Protein AF-R1DAI4-F1 (afdb_monomer_lite)

Sequence (116 aa):
MRAAPKRLAAFYSVLGVSFIALLLRTLLAQPLLPFRLDDAEWSSTWLLTTVADYYVSTLCLCGVIVATDGWRVGGLWAALCCVLGSAFACLWVVRRLLQRGTLRLAGSADGAFAYD

Secondary structure (DSSP, 8-state):
-PPP-HHHHHHHHHHHHHHHHHHHHHHHHS-SSS--TT-HHHHHH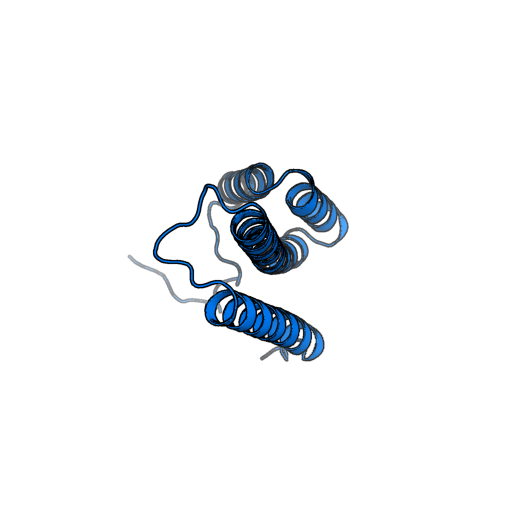HHHHHHHHHHHHHHHHHHHHHHHHHHHHHHHHHHHHHHHTHHHHHHHHHHHHHHHS----S--STT-----

pLDDT: mean 88.91, std 16.46, range [36.59, 98.56]

Foldseek 3Di:
DPPDPVVVVVVLVCLVVVLVVLVVVLCVVQNPPPPDPVDPVSVVSVVVSVVSVQVSVLVVLLVLLCLPVPPPRSVVLSVCCNPVHCVSVVVSVVVCCVVPVDPDSDDPPPDPDDDD

InterPro domains:
  IPR009943 Protein of unknown function DUF1475 [PF07343] (11-99)

Organism: Emiliania huxleyi (NCBI:txid2903)

Radius of gyration: 18.63 Å; chains: 1; bounding box: 50×34×50 Å

Structure (mmCIF, N/CA/C/O backbone):
data_AF-R1DAI4-F1
#
_entry.id   AF-R1DAI4-F1
#
loop_
_atom_site.group_PDB
_atom_site.id
_atom_site.type_symbol
_atom_site.label_atom_id
_atom_site.label_alt_id
_atom_site.label_comp_id
_atom_site.label_asym_id
_atom_site.label_entity_id
_atom_site.label_seq_id
_atom_site.pdbx_PDB_ins_code
_atom_site.Cartn_x
_atom_site.Cartn_y
_atom_site.Cartn_z
_atom_site.occupancy
_atom_site.B_iso_or_equiv
_atom_site.auth_seq_id
_atom_site.auth_comp_id
_atom_site.auth_asym_id
_atom_site.auth_atom_id
_atom_site.pdbx_PDB_model_num
ATOM 1 N N . MET A 1 1 ? -26.798 -12.033 6.926 1.00 40.81 1 MET A N 1
ATOM 2 C CA . MET A 1 1 ? -25.646 -11.742 6.039 1.00 40.81 1 MET A CA 1
ATOM 3 C C . MET A 1 1 ? -25.801 -10.341 5.459 1.00 40.81 1 MET A C 1
ATOM 5 O O . MET A 1 1 ? -26.674 -10.137 4.628 1.00 40.81 1 MET A O 1
ATOM 9 N N . ARG A 1 2 ? -25.021 -9.350 5.913 1.00 49.22 2 ARG A N 1
ATOM 10 C CA . ARG A 1 2 ? -24.959 -8.048 5.223 1.00 49.22 2 ARG A CA 1
ATOM 11 C C . ARG A 1 2 ? -24.216 -8.274 3.908 1.00 49.22 2 ARG A C 1
ATOM 13 O O . ARG A 1 2 ? -23.118 -8.821 3.936 1.00 49.22 2 ARG A O 1
ATOM 20 N N . ALA A 1 3 ? -24.828 -7.931 2.776 1.00 52.50 3 ALA A N 1
ATOM 21 C CA . ALA A 1 3 ? -24.183 -8.055 1.475 1.00 52.50 3 ALA A CA 1
ATOM 22 C C . ALA A 1 3 ? -22.837 -7.320 1.516 1.00 52.50 3 ALA A C 1
ATOM 24 O O . ALA A 1 3 ? -22.797 -6.132 1.844 1.00 52.50 3 ALA A O 1
ATOM 25 N N . ALA A 1 4 ? -21.742 -8.020 1.208 1.00 57.34 4 ALA A N 1
ATOM 26 C CA . ALA A 1 4 ? -20.469 -7.356 0.982 1.00 57.34 4 ALA A CA 1
ATOM 27 C C . ALA A 1 4 ? -20.698 -6.266 -0.082 1.00 57.34 4 ALA A C 1
ATOM 29 O O . ALA A 1 4 ? -21.364 -6.538 -1.091 1.00 57.34 4 ALA A O 1
ATOM 30 N N . PRO A 1 5 ? -20.222 -5.028 0.126 1.00 79.81 5 PRO A N 1
ATOM 31 C CA . PRO A 1 5 ? -20.415 -3.964 -0.845 1.00 79.81 5 PRO A CA 1
ATOM 32 C C . PRO A 1 5 ? -19.698 -4.365 -2.136 1.00 79.81 5 PRO A C 1
ATOM 34 O O . PRO A 1 5 ? -18.479 -4.256 -2.237 1.00 79.81 5 PRO A O 1
ATOM 37 N N . LYS A 1 6 ? -20.466 -4.842 -3.128 1.00 88.12 6 LYS A N 1
ATOM 38 C CA . LYS A 1 6 ? -19.974 -5.371 -4.416 1.00 88.12 6 LYS A CA 1
ATOM 39 C C . LYS A 1 6 ? -18.939 -4.449 -5.074 1.00 88.12 6 LYS A C 1
ATOM 41 O O . LYS A 1 6 ? -18.011 -4.918 -5.718 1.00 88.12 6 LYS A O 1
ATOM 46 N N . ARG A 1 7 ? -19.078 -3.137 -4.853 1.00 90.50 7 ARG A N 1
ATOM 47 C CA . ARG A 1 7 ? -18.158 -2.092 -5.322 1.00 90.50 7 ARG A CA 1
ATOM 48 C C . ARG A 1 7 ? -16.762 -2.176 -4.692 1.00 90.50 7 ARG A C 1
ATOM 50 O O . ARG A 1 7 ? -15.787 -2.050 -5.417 1.00 90.50 7 ARG A O 1
ATOM 57 N N . LEU A 1 8 ? -16.652 -2.404 -3.379 1.00 91.12 8 LEU A N 1
ATOM 58 C CA . LEU A 1 8 ? -15.346 -2.530 -2.714 1.00 91.12 8 LEU A CA 1
ATOM 59 C C . LEU A 1 8 ? -14.662 -3.841 -3.094 1.00 91.12 8 LEU A C 1
ATOM 61 O O . LEU A 1 8 ? -13.465 -3.843 -3.352 1.00 91.12 8 LEU A O 1
ATOM 65 N N . ALA A 1 9 ? -15.426 -4.935 -3.186 1.00 93.44 9 ALA A N 1
ATOM 66 C CA . ALA A 1 9 ? -14.896 -6.204 -3.677 1.00 93.44 9 ALA A CA 1
ATOM 67 C C . ALA A 1 9 ? -14.310 -6.035 -5.089 1.00 93.44 9 ALA A C 1
ATOM 69 O O . ALA A 1 9 ? -13.153 -6.370 -5.309 1.00 93.44 9 ALA A O 1
ATOM 70 N N . ALA A 1 10 ? -15.063 -5.414 -6.004 1.00 95.69 10 ALA A N 1
ATOM 71 C CA . ALA A 1 10 ? -14.580 -5.115 -7.349 1.00 95.69 10 ALA A CA 1
ATOM 72 C C . ALA A 1 10 ? -13.333 -4.214 -7.344 1.00 95.69 10 ALA A C 1
ATOM 74 O O . ALA A 1 10 ? -12.387 -4.501 -8.069 1.00 95.69 10 ALA A O 1
ATOM 75 N N . PHE A 1 11 ? -13.295 -3.167 -6.512 1.00 95.31 11 PHE A N 1
ATOM 76 C CA . PHE A 1 11 ? -12.129 -2.287 -6.383 1.00 95.31 11 PHE A CA 1
ATOM 77 C C . PHE A 1 11 ? -10.862 -3.060 -5.994 1.00 95.31 11 PHE A C 1
ATOM 79 O O . PHE A 1 11 ? -9.855 -2.965 -6.692 1.00 95.31 11 PHE A O 1
ATOM 86 N N . TYR A 1 12 ? -10.918 -3.868 -4.930 1.00 96.12 12 TYR A N 1
ATOM 87 C CA . TYR A 1 12 ? -9.760 -4.648 -4.486 1.00 96.12 12 TYR A CA 1
ATOM 88 C C . TYR A 1 12 ? -9.376 -5.746 -5.480 1.00 96.12 12 TYR A C 1
ATOM 90 O O . TYR A 1 12 ? -8.189 -5.999 -5.674 1.00 96.12 12 TYR A O 1
ATOM 98 N N . SER A 1 13 ? -10.351 -6.360 -6.158 1.00 97.12 13 SER A N 1
ATOM 99 C CA . SER 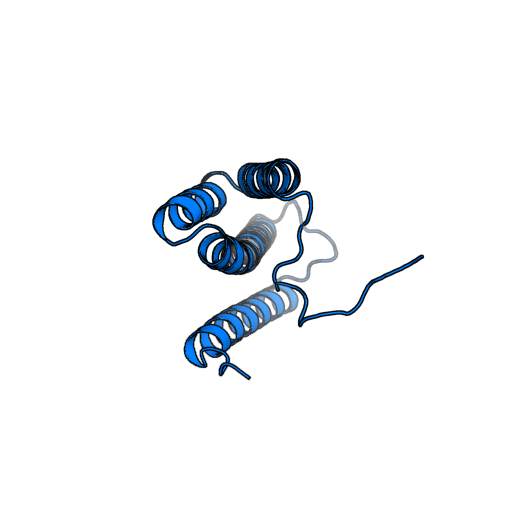A 1 13 ? -10.071 -7.309 -7.238 1.00 97.12 13 SER A CA 1
ATOM 100 C C . SER A 1 13 ? -9.334 -6.645 -8.398 1.00 97.12 13 SER A C 1
ATOM 102 O O . SER A 1 13 ? -8.328 -7.178 -8.856 1.00 97.12 13 SER A O 1
ATOM 104 N N . VAL A 1 14 ? -9.786 -5.473 -8.852 1.00 97.94 14 VAL A N 1
ATOM 105 C CA . VAL A 1 14 ? -9.116 -4.724 -9.925 1.00 97.94 14 VAL A CA 1
ATOM 106 C C . VAL A 1 14 ? -7.716 -4.300 -9.493 1.00 97.94 14 VAL A C 1
ATOM 108 O O . VAL A 1 14 ? -6.777 -4.465 -10.267 1.00 97.94 14 VAL A O 1
ATOM 111 N N . LEU A 1 15 ? -7.553 -3.812 -8.261 1.00 97.69 15 LEU A N 1
ATOM 112 C CA . LEU A 1 15 ? -6.254 -3.433 -7.706 1.00 97.69 15 LEU A CA 1
ATOM 113 C C . LEU A 1 15 ? -5.267 -4.615 -7.712 1.00 97.69 15 LEU A C 1
ATOM 115 O O . LEU A 1 15 ? -4.160 -4.488 -8.232 1.00 97.69 15 LEU A O 1
ATOM 119 N N . GLY A 1 16 ? -5.691 -5.778 -7.206 1.00 97.69 16 GLY A N 1
ATOM 120 C CA . GLY A 1 16 ? -4.870 -6.989 -7.165 1.00 97.69 16 GLY A CA 1
ATOM 121 C C . GLY A 1 16 ? -4.527 -7.528 -8.555 1.00 97.69 16 GLY A C 1
ATOM 122 O O . GLY A 1 16 ? -3.364 -7.803 -8.833 1.00 97.69 16 GLY A O 1
ATOM 123 N N . VAL A 1 17 ? -5.508 -7.621 -9.460 1.00 98.44 17 VAL A N 1
ATOM 124 C CA . VAL A 1 17 ? -5.275 -8.075 -10.845 1.00 98.44 17 VAL A CA 1
ATOM 125 C C . VAL A 1 17 ? -4.323 -7.133 -11.583 1.00 98.44 17 VAL A C 1
ATOM 127 O O . VAL A 1 17 ? -3.433 -7.596 -12.293 1.00 98.44 17 VAL A O 1
ATOM 130 N N . SER A 1 18 ? -4.464 -5.820 -11.382 1.00 98.12 18 SER A N 1
ATOM 131 C CA . SER A 1 18 ? -3.585 -4.819 -11.996 1.00 98.12 18 SER A CA 1
ATOM 132 C C . SER A 1 18 ? -2.142 -4.973 -11.518 1.00 98.12 18 SER A C 1
ATOM 134 O O . SER A 1 18 ? -1.216 -4.926 -12.327 1.00 98.12 18 SER A O 1
ATOM 136 N N . PHE A 1 19 ? -1.941 -5.209 -10.219 1.00 98.44 19 PHE A N 1
ATOM 137 C CA . PHE A 1 19 ? -0.609 -5.440 -9.671 1.00 98.44 19 PHE A CA 1
ATOM 138 C C . PHE A 1 19 ? -0.003 -6.772 -10.129 1.00 98.44 19 PHE A C 1
ATOM 140 O O . PHE A 1 19 ? 1.165 -6.807 -10.498 1.00 98.44 19 PHE A O 1
ATOM 147 N N . ILE A 1 20 ? -0.793 -7.849 -10.198 1.00 98.56 20 ILE A N 1
ATOM 148 C CA . ILE A 1 20 ? -0.336 -9.135 -10.749 1.00 98.56 20 ILE A CA 1
ATOM 149 C C . ILE A 1 20 ? 0.124 -8.960 -12.199 1.00 98.56 20 ILE A C 1
ATOM 151 O O . ILE A 1 20 ? 1.192 -9.445 -12.566 1.00 98.56 20 ILE A O 1
ATOM 155 N N . ALA A 1 21 ? -0.643 -8.239 -13.020 1.00 98.44 21 ALA A N 1
ATOM 156 C CA . ALA A 1 21 ? -0.261 -7.955 -14.399 1.00 98.44 21 ALA A CA 1
ATOM 157 C C . ALA A 1 21 ? 1.048 -7.148 -14.481 1.00 98.44 21 ALA A C 1
ATOM 159 O O . ALA A 1 21 ? 1.913 -7.472 -15.295 1.00 98.44 21 ALA A O 1
ATOM 160 N N . LEU A 1 22 ? 1.220 -6.136 -13.618 1.00 98.25 22 LEU A N 1
ATOM 161 C CA . LEU A 1 22 ? 2.466 -5.373 -13.510 1.00 98.25 22 LEU A CA 1
ATOM 162 C C . LEU A 1 22 ? 3.645 -6.274 -13.121 1.00 98.25 22 LEU A C 1
ATOM 164 O O . LEU A 1 22 ? 4.668 -6.256 -13.797 1.00 98.25 22 LEU A O 1
ATOM 168 N N . LEU A 1 23 ? 3.490 -7.089 -12.077 1.00 98.25 23 LEU A N 1
ATOM 169 C CA . LEU A 1 23 ? 4.533 -7.983 -11.582 1.00 98.25 23 LEU A CA 1
ATOM 170 C C . LEU A 1 23 ? 4.945 -9.013 -12.640 1.00 98.25 23 LEU A C 1
ATOM 172 O O . LEU A 1 23 ? 6.136 -9.214 -12.866 1.00 98.25 23 LEU A O 1
ATOM 176 N N . LEU A 1 24 ? 3.978 -9.632 -13.325 1.00 98.31 24 LEU A N 1
ATOM 177 C CA . LEU A 1 24 ? 4.251 -10.567 -14.417 1.00 98.31 24 LEU A CA 1
ATOM 178 C C . LEU A 1 24 ? 4.988 -9.880 -15.567 1.00 98.31 24 LEU A C 1
ATOM 180 O O . LEU A 1 24 ? 5.961 -10.426 -16.079 1.00 98.31 24 LEU A O 1
ATOM 184 N N . ARG A 1 25 ? 4.575 -8.664 -15.947 1.00 97.88 25 ARG A N 1
ATOM 185 C CA . ARG A 1 25 ? 5.281 -7.878 -16.964 1.00 97.88 25 ARG A CA 1
ATOM 186 C C . ARG A 1 25 ? 6.726 -7.601 -16.547 1.00 97.88 25 ARG A C 1
ATOM 188 O O . ARG A 1 25 ? 7.621 -7.789 -17.367 1.00 97.88 25 ARG A O 1
ATOM 195 N N . THR A 1 26 ? 6.953 -7.183 -15.303 1.00 97.75 26 THR A N 1
ATOM 196 C CA . THR A 1 26 ? 8.298 -6.929 -14.772 1.00 97.75 26 THR A CA 1
ATOM 197 C C . THR A 1 26 ? 9.144 -8.199 -14.786 1.00 97.75 26 THR A C 1
ATOM 199 O O . THR A 1 26 ? 10.255 -8.171 -15.299 1.00 97.75 26 THR A O 1
ATOM 202 N N . LEU A 1 27 ? 8.610 -9.330 -14.319 1.00 97.62 27 LEU A N 1
ATOM 203 C CA . LEU A 1 27 ? 9.320 -10.613 -14.299 1.00 97.62 27 LEU A CA 1
ATOM 204 C C . LEU A 1 27 ? 9.702 -11.112 -15.698 1.00 97.62 27 LEU A C 1
ATOM 206 O O . LEU A 1 27 ? 10.804 -11.623 -15.878 1.00 97.62 27 LEU A O 1
ATOM 210 N N . LEU A 1 28 ? 8.799 -10.976 -16.675 1.00 97.19 28 LEU A N 1
ATOM 211 C CA . LEU A 1 28 ? 9.030 -11.428 -18.050 1.00 97.19 28 LEU A CA 1
ATOM 212 C C . LEU A 1 28 ? 10.011 -10.525 -18.806 1.00 97.19 28 LEU A C 1
ATOM 214 O O . LEU A 1 28 ? 10.810 -11.025 -19.592 1.00 97.19 28 LEU A O 1
ATOM 218 N N . ALA A 1 29 ? 9.948 -9.208 -18.591 1.00 95.88 29 ALA A N 1
ATOM 219 C CA . ALA A 1 29 ? 10.809 -8.248 -19.282 1.00 95.88 29 ALA A CA 1
ATOM 220 C C . ALA A 1 29 ? 12.185 -8.092 -18.615 1.00 95.88 29 ALA A C 1
ATOM 222 O O . ALA A 1 29 ? 13.195 -7.928 -19.292 1.00 95.88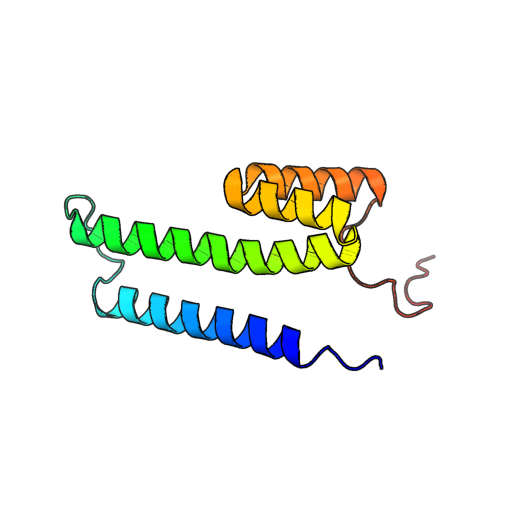 29 ALA A O 1
ATOM 223 N N . GLN A 1 30 ? 12.223 -8.117 -17.284 1.00 95.06 30 GLN A N 1
ATOM 224 C CA . GLN A 1 30 ? 13.400 -7.835 -16.469 1.00 95.06 30 GLN A CA 1
ATOM 225 C C . GLN A 1 30 ? 13.493 -8.881 -15.347 1.00 95.06 30 GLN A C 1
ATOM 227 O O . GLN A 1 30 ? 13.160 -8.575 -14.200 1.00 95.06 30 GLN A O 1
ATOM 232 N N . PRO A 1 31 ? 13.939 -10.121 -15.642 1.00 93.81 31 PRO A N 1
ATOM 233 C CA . PRO A 1 31 ? 13.990 -11.191 -14.651 1.00 93.81 31 PRO A CA 1
ATOM 234 C C . PRO A 1 31 ? 14.758 -10.754 -13.402 1.00 93.81 31 PRO A C 1
ATOM 236 O O . PRO A 1 31 ? 15.756 -10.030 -13.487 1.00 93.81 31 PRO A O 1
ATOM 239 N N . LEU A 1 32 ? 14.266 -11.184 -12.237 1.00 93.50 32 LEU A N 1
ATOM 240 C CA . LEU A 1 32 ? 14.825 -10.794 -10.941 1.00 93.50 32 LEU A CA 1
ATOM 241 C C . LEU A 1 32 ? 16.245 -11.341 -10.751 1.00 93.50 32 LEU A C 1
ATOM 243 O O . LEU A 1 32 ? 17.076 -10.690 -10.126 1.00 93.50 32 LEU A O 1
ATOM 247 N N . LEU A 1 33 ? 16.513 -12.540 -11.280 1.00 94.06 33 LEU A N 1
ATOM 248 C CA . LEU A 1 33 ? 17.790 -13.228 -11.134 1.00 94.06 33 LEU A CA 1
ATOM 249 C C . LEU A 1 33 ? 18.439 -13.525 -12.496 1.00 94.06 33 LEU A C 1
ATOM 251 O O . LEU A 1 33 ? 17.723 -13.900 -13.430 1.00 94.06 33 LEU A O 1
ATOM 255 N N . PRO A 1 34 ? 19.781 -13.431 -12.591 1.00 93.44 34 PRO A N 1
ATOM 256 C CA . PRO A 1 34 ? 20.694 -12.895 -11.570 1.00 93.44 34 PRO A CA 1
ATOM 257 C C . PRO A 1 34 ? 20.500 -11.380 -11.366 1.00 93.44 34 PRO A C 1
ATOM 259 O O . PRO A 1 34 ? 20.074 -10.681 -12.284 1.00 93.44 34 PRO A O 1
ATOM 262 N N . PHE A 1 35 ? 20.794 -10.876 -10.162 1.00 92.19 35 PHE A N 1
ATOM 263 C CA . PHE A 1 35 ? 20.661 -9.447 -9.867 1.00 92.19 35 PHE A CA 1
ATOM 264 C C . PHE A 1 35 ? 21.594 -8.614 -10.752 1.00 92.19 35 PHE A C 1
ATOM 266 O O . PHE A 1 35 ? 22.779 -8.921 -10.872 1.00 92.19 35 PHE A O 1
ATOM 273 N N . ARG A 1 36 ? 21.058 -7.536 -11.334 1.00 94.12 36 ARG A N 1
ATOM 274 C CA . ARG A 1 36 ? 21.788 -6.594 -12.193 1.00 94.12 36 ARG A CA 1
ATOM 275 C C . ARG A 1 36 ? 21.829 -5.212 -11.541 1.00 94.12 36 ARG A C 1
ATOM 277 O O . ARG A 1 36 ? 21.197 -4.276 -12.009 1.00 94.12 36 ARG A O 1
ATOM 284 N N . LEU A 1 37 ? 22.546 -5.102 -10.423 1.00 91.25 37 LEU A N 1
ATOM 285 C CA . LEU A 1 37 ? 22.602 -3.866 -9.625 1.00 91.25 37 LEU A CA 1
ATOM 286 C C . LEU A 1 37 ? 23.280 -2.700 -10.365 1.00 91.25 37 LEU A C 1
ATOM 288 O O . LEU A 1 37 ? 22.965 -1.546 -10.094 1.00 91.25 37 LEU A O 1
ATOM 292 N N . ASP A 1 38 ? 24.158 -3.004 -11.323 1.00 94.81 38 ASP A N 1
ATOM 293 C CA . ASP A 1 38 ? 24.823 -2.003 -12.168 1.00 94.81 38 ASP A CA 1
ATOM 294 C C . ASP A 1 38 ? 23.943 -1.531 -13.345 1.00 94.81 38 ASP A C 1
ATOM 296 O O . ASP A 1 38 ? 24.284 -0.583 -14.051 1.00 94.81 38 ASP A O 1
ATOM 300 N N . ASP A 1 39 ? 22.797 -2.182 -13.565 1.00 95.88 39 ASP A N 1
ATOM 301 C CA . ASP A 1 39 ? 21.834 -1.845 -14.610 1.00 95.88 39 ASP A CA 1
ATOM 302 C C . ASP A 1 39 ? 20.764 -0.903 -14.031 1.00 95.88 39 ASP A C 1
ATOM 304 O O . ASP A 1 39 ? 19.905 -1.287 -13.225 1.00 95.88 39 ASP A O 1
ATOM 308 N N . ALA A 1 40 ? 20.837 0.368 -14.432 1.00 95.38 40 ALA A N 1
ATOM 309 C CA . ALA A 1 40 ? 19.933 1.412 -13.958 1.00 95.38 40 ALA A CA 1
ATOM 310 C C . ALA A 1 40 ? 18.479 1.187 -14.407 1.00 95.38 40 ALA A C 1
ATOM 312 O O . ALA A 1 40 ? 17.552 1.524 -13.667 1.00 95.38 40 ALA A O 1
ATOM 313 N N . GLU A 1 41 ? 18.258 0.607 -15.591 1.00 95.81 41 GLU A N 1
ATOM 314 C CA . GLU A 1 41 ? 16.912 0.328 -16.101 1.00 95.81 41 GLU A CA 1
ATOM 315 C C . GLU A 1 41 ? 16.272 -0.818 -15.318 1.00 95.81 41 GLU A C 1
ATOM 317 O O . GLU A 1 41 ? 15.127 -0.707 -14.864 1.00 95.81 41 GLU A O 1
ATOM 322 N N . TRP A 1 42 ? 17.034 -1.892 -15.098 1.00 96.81 42 TRP A N 1
ATOM 323 C CA . TRP A 1 42 ? 16.612 -3.008 -14.257 1.00 96.81 42 TRP A CA 1
ATOM 324 C C . TRP A 1 42 ? 16.274 -2.523 -12.842 1.00 96.81 42 TRP A C 1
ATOM 326 O O . TRP A 1 42 ? 15.174 -2.776 -12.344 1.00 96.81 42 TRP A O 1
ATOM 336 N N . SER A 1 43 ? 17.172 -1.745 -12.232 1.00 96.25 43 SER A N 1
ATOM 337 C CA . SER A 1 43 ? 17.000 -1.220 -10.874 1.00 96.25 43 SER A CA 1
ATOM 338 C C . SER A 1 43 ? 15.781 -0.303 -10.760 1.00 96.25 43 SER A C 1
ATOM 340 O O . SER A 1 43 ? 14.987 -0.443 -9.832 1.00 96.25 43 SER A O 1
ATOM 342 N N . SER A 1 44 ? 15.582 0.599 -11.727 1.00 96.31 44 SER A N 1
ATOM 343 C CA . SER A 1 44 ? 14.417 1.492 -11.771 1.00 96.31 44 SER A CA 1
ATOM 344 C C . SER A 1 44 ? 13.105 0.715 -11.935 1.00 96.31 44 SER A C 1
ATOM 346 O O . SER A 1 44 ? 12.134 0.970 -11.221 1.00 96.31 44 SER A O 1
ATOM 348 N N . THR A 1 45 ? 13.081 -0.295 -12.809 1.00 97.19 45 THR A N 1
ATOM 349 C CA . THR A 1 45 ? 11.896 -1.138 -13.036 1.00 97.19 45 THR A CA 1
ATOM 350 C C . THR A 1 45 ? 11.490 -1.888 -11.767 1.00 97.19 45 THR A C 1
ATOM 352 O O . THR A 1 45 ? 10.312 -1.898 -11.390 1.00 97.19 45 THR A O 1
ATOM 355 N N . TRP A 1 46 ? 12.456 -2.488 -11.069 1.00 97.62 46 TRP A N 1
ATOM 356 C CA . TRP A 1 46 ? 12.204 -3.203 -9.819 1.00 97.62 46 TRP A CA 1
ATOM 357 C C . TRP A 1 46 ? 11.843 -2.268 -8.665 1.00 97.62 46 TRP A C 1
ATOM 359 O O . TRP A 1 46 ? 10.936 -2.586 -7.892 1.00 97.62 46 TRP A O 1
ATOM 369 N N . LEU A 1 47 ? 12.464 -1.087 -8.588 1.00 97.19 47 LEU A N 1
ATOM 370 C CA . LEU A 1 47 ? 12.102 -0.055 -7.618 1.00 97.19 47 LEU A CA 1
ATOM 371 C C . LEU A 1 47 ? 10.643 0.376 -7.797 1.00 97.19 47 LEU A C 1
ATOM 373 O O . LEU A 1 47 ? 9.872 0.336 -6.842 1.00 97.19 47 LEU A O 1
ATOM 377 N N . LEU A 1 48 ? 10.236 0.726 -9.020 1.00 97.88 48 LEU A N 1
ATOM 378 C CA . LEU A 1 48 ? 8.859 1.127 -9.319 1.00 97.88 48 LEU A CA 1
ATOM 379 C C . LEU A 1 48 ? 7.857 0.002 -9.040 1.00 97.88 48 LEU A C 1
ATOM 381 O O . LEU A 1 48 ? 6.791 0.256 -8.480 1.00 97.88 48 LEU A O 1
ATOM 385 N N . THR A 1 49 ? 8.206 -1.242 -9.377 1.00 98.12 49 THR A N 1
ATOM 386 C CA . THR A 1 49 ? 7.359 -2.413 -9.097 1.00 98.12 49 THR A CA 1
ATOM 387 C C . THR A 1 49 ? 7.176 -2.612 -7.590 1.00 98.12 49 THR A C 1
ATOM 389 O O . THR A 1 49 ? 6.061 -2.847 -7.132 1.00 98.12 49 THR A O 1
ATOM 392 N N . THR A 1 50 ? 8.238 -2.436 -6.803 1.00 97.31 50 THR A N 1
ATOM 393 C CA . THR A 1 50 ? 8.194 -2.542 -5.334 1.00 97.31 50 THR A CA 1
ATOM 394 C C . THR A 1 50 ? 7.410 -1.389 -4.703 1.00 97.31 50 THR A C 1
ATOM 396 O O . THR A 1 50 ? 6.639 -1.591 -3.768 1.00 97.31 50 THR A O 1
ATOM 399 N N . VAL A 1 51 ? 7.542 -0.171 -5.235 1.00 97.75 51 VAL A N 1
ATOM 400 C CA . VAL A 1 51 ? 6.731 0.979 -4.809 1.00 97.75 51 VAL A CA 1
ATOM 401 C C . VAL A 1 51 ? 5.248 0.726 -5.092 1.00 97.75 51 VAL A C 1
ATOM 403 O O . VAL A 1 51 ? 4.404 0.999 -4.238 1.00 97.75 51 VAL A O 1
ATOM 406 N N . ALA A 1 52 ? 4.913 0.164 -6.256 1.00 98.00 52 ALA A N 1
ATOM 407 C CA . ALA A 1 52 ? 3.540 -0.215 -6.576 1.00 98.00 52 ALA A CA 1
ATOM 408 C C . ALA A 1 52 ? 2.998 -1.280 -5.605 1.00 98.00 52 ALA A C 1
ATOM 410 O O . ALA A 1 52 ? 1.878 -1.126 -5.118 1.00 98.00 52 ALA A O 1
ATOM 411 N N . ASP A 1 53 ? 3.797 -2.299 -5.269 1.00 98.00 53 ASP A N 1
ATOM 412 C CA . ASP A 1 53 ? 3.441 -3.334 -4.284 1.00 98.00 53 ASP A CA 1
ATOM 413 C C . ASP A 1 53 ? 3.111 -2.728 -2.915 1.00 98.00 53 ASP A C 1
ATOM 415 O O . ASP A 1 53 ? 2.066 -3.003 -2.312 1.00 98.00 53 ASP A O 1
ATOM 419 N N . TYR A 1 54 ? 3.973 -1.812 -2.463 1.00 97.25 54 TYR A N 1
ATOM 420 C CA . TYR A 1 54 ? 3.776 -1.074 -1.225 1.00 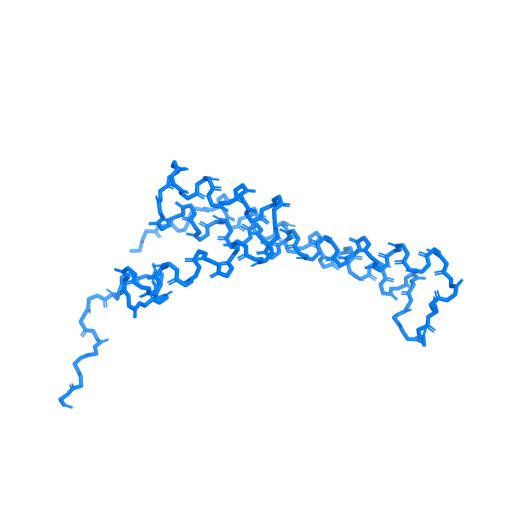97.25 54 TYR A CA 1
ATOM 421 C C . TYR A 1 54 ? 2.438 -0.324 -1.223 1.00 97.25 54 TYR A C 1
ATOM 423 O O . TYR A 1 54 ? 1.672 -0.438 -0.263 1.00 97.25 54 TYR A O 1
ATOM 431 N N . TYR A 1 55 ? 2.111 0.419 -2.286 1.00 97.75 55 TYR A N 1
ATOM 432 C CA . TYR A 1 55 ? 0.856 1.173 -2.348 1.00 97.75 55 TYR A CA 1
ATOM 433 C C . TYR A 1 55 ? -0.375 0.274 -2.446 1.00 97.75 55 TYR A C 1
ATOM 435 O O . TYR A 1 55 ? -1.388 0.575 -1.817 1.00 97.75 55 TYR A O 1
ATOM 443 N N . VAL A 1 56 ? -0.304 -0.842 -3.172 1.00 98.19 56 VAL A N 1
ATOM 444 C CA . VAL A 1 56 ? -1.400 -1.819 -3.252 1.00 98.19 56 VAL A CA 1
ATOM 445 C C . VAL A 1 56 ? -1.702 -2.388 -1.865 1.00 98.19 56 VAL A C 1
ATOM 447 O O . VAL A 1 56 ? -2.846 -2.334 -1.407 1.00 98.19 56 VAL A O 1
ATOM 450 N N . SER A 1 57 ? -0.668 -2.836 -1.154 1.00 97.75 57 SER A N 1
ATOM 451 C CA . SER A 1 57 ? -0.780 -3.326 0.224 1.00 97.75 57 SER A CA 1
ATOM 452 C C . SER A 1 57 ? -1.271 -2.239 1.188 1.00 97.75 57 SER A C 1
ATOM 454 O O . SER A 1 57 ? -2.137 -2.483 2.032 1.00 97.75 57 SER A O 1
ATOM 456 N N . THR A 1 58 ? -0.784 -1.008 1.026 1.00 97.88 58 THR A N 1
ATOM 457 C CA . THR A 1 58 ? -1.196 0.145 1.837 1.00 97.88 58 THR A CA 1
ATOM 458 C C . THR A 1 58 ? -2.665 0.492 1.619 1.00 97.88 58 THR A C 1
ATOM 460 O O . THR A 1 58 ? -3.376 0.727 2.588 1.00 97.88 58 THR A O 1
ATOM 463 N N . LEU A 1 59 ? -3.175 0.458 0.385 1.00 97.50 59 LEU A N 1
ATOM 464 C CA . LEU A 1 59 ? -4.591 0.711 0.088 1.00 97.50 59 LEU A CA 1
ATOM 465 C C . LEU A 1 59 ? -5.517 -0.351 0.701 1.00 97.50 59 LEU A C 1
ATOM 467 O O . LEU A 1 59 ? -6.615 -0.021 1.165 1.00 97.50 59 LEU A O 1
ATOM 471 N N . CYS A 1 60 ? -5.074 -1.610 0.754 1.00 97.00 60 CYS A N 1
ATOM 472 C CA . CYS A 1 60 ? -5.764 -2.664 1.499 1.00 97.00 60 CYS A CA 1
ATOM 473 C C . CYS A 1 60 ? -5.848 -2.316 2.992 1.00 97.00 60 CYS A C 1
ATOM 475 O O . CYS A 1 60 ? -6.939 -2.339 3.567 1.00 97.00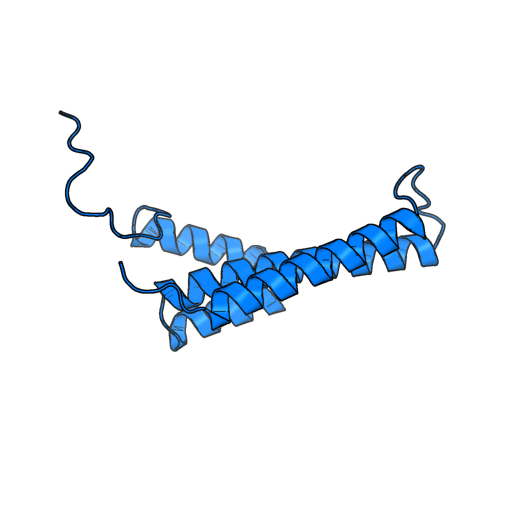 60 CYS A O 1
ATOM 477 N N . LEU A 1 61 ? -4.730 -1.912 3.605 1.00 96.25 61 LEU A N 1
ATOM 478 C CA . LEU A 1 61 ? -4.700 -1.498 5.008 1.00 96.25 61 LEU A CA 1
ATOM 479 C C . LEU A 1 61 ? -5.553 -0.243 5.264 1.00 96.25 61 LEU A C 1
ATOM 481 O O . LEU A 1 61 ? -6.323 -0.217 6.220 1.00 96.25 61 LEU A O 1
ATOM 485 N N . CYS A 1 62 ? -5.490 0.768 4.399 1.00 96.50 62 CYS A N 1
ATOM 486 C CA . CYS A 1 62 ? -6.297 1.986 4.496 1.00 96.50 62 CYS A CA 1
ATOM 487 C C . CYS A 1 62 ? -7.799 1.678 4.538 1.00 96.50 62 CYS A C 1
ATOM 489 O O . CYS A 1 62 ? -8.530 2.301 5.306 1.00 96.50 62 CYS A O 1
ATOM 491 N N . GLY A 1 63 ? -8.260 0.687 3.768 1.00 94.69 63 GLY A N 1
ATOM 492 C CA . GLY A 1 63 ? -9.645 0.219 3.833 1.00 94.69 63 GLY A CA 1
ATOM 493 C C . GLY A 1 63 ? -10.037 -0.283 5.218 1.00 94.69 63 GLY A C 1
ATOM 494 O O . GLY A 1 63 ? -11.099 0.072 5.729 1.00 94.69 63 GLY A O 1
ATOM 495 N N . VAL A 1 64 ? -9.154 -1.060 5.847 1.00 95.00 64 VAL A N 1
ATOM 496 C CA . VAL A 1 64 ? -9.341 -1.556 7.216 1.00 95.00 64 VAL A CA 1
ATOM 497 C C . VAL A 1 64 ? -9.360 -0.397 8.211 1.00 95.00 64 VAL A C 1
ATOM 499 O O . VAL A 1 64 ? -10.295 -0.293 9.000 1.00 95.00 64 VAL A O 1
ATOM 502 N N . ILE A 1 65 ? -8.379 0.503 8.132 1.00 95.25 65 ILE A N 1
ATOM 503 C CA . ILE A 1 65 ? -8.249 1.673 9.010 1.00 95.25 65 ILE A CA 1
ATOM 504 C C . ILE A 1 65 ? -9.514 2.543 8.959 1.00 95.25 65 ILE A C 1
ATOM 506 O O . ILE A 1 65 ? -10.082 2.892 9.994 1.00 95.25 65 ILE A O 1
ATOM 510 N N . VAL A 1 66 ? -9.986 2.880 7.756 1.00 94.25 66 VAL A N 1
ATOM 511 C CA . VAL A 1 66 ? -11.183 3.712 7.562 1.00 94.25 66 VAL A CA 1
ATOM 512 C C . VAL A 1 66 ? -12.442 2.999 8.056 1.00 94.25 66 VAL A C 1
ATOM 514 O O . VAL A 1 66 ? -13.305 3.636 8.664 1.00 94.25 66 VAL A O 1
ATOM 517 N N . ALA A 1 67 ? -12.546 1.686 7.838 1.00 91.12 67 ALA A N 1
ATOM 518 C CA . ALA A 1 67 ? -13.681 0.900 8.305 1.00 91.12 67 ALA A CA 1
ATOM 519 C C . ALA A 1 67 ? -13.743 0.799 9.838 1.00 91.12 67 ALA A C 1
ATOM 521 O O . ALA A 1 67 ? -14.840 0.762 10.393 1.00 91.12 67 ALA A O 1
ATOM 522 N N . THR A 1 68 ? -12.599 0.762 10.530 1.00 90.75 68 THR A N 1
ATOM 523 C CA . THR A 1 68 ? -12.570 0.596 11.990 1.00 90.75 68 THR A CA 1
ATOM 524 C C . THR A 1 68 ? -12.570 1.900 12.775 1.00 90.75 68 THR A C 1
ATOM 526 O O . THR A 1 68 ? -13.162 1.949 13.852 1.00 90.75 68 THR A O 1
ATOM 529 N N . ASP A 1 69 ? -11.909 2.942 12.270 1.00 89.44 69 ASP A N 1
ATOM 530 C CA . ASP A 1 69 ? -11.700 4.202 12.999 1.00 89.44 69 ASP A CA 1
ATOM 531 C C . ASP A 1 69 ? -12.637 5.320 12.501 1.00 89.44 69 ASP A C 1
ATOM 533 O O . ASP A 1 69 ? -12.623 6.441 13.015 1.00 89.44 69 ASP A O 1
ATOM 537 N N . GLY A 1 70 ? -13.471 5.012 11.503 1.00 89.38 70 GLY A N 1
ATOM 538 C CA . GLY A 1 70 ? -14.377 5.948 10.849 1.00 89.38 70 GLY A CA 1
ATOM 539 C C . GLY A 1 70 ? -13.666 6.880 9.865 1.00 89.38 70 GLY A C 1
ATOM 540 O O . GLY A 1 70 ? -12.443 6.999 9.838 1.00 89.38 70 GLY A O 1
ATOM 541 N N . TRP A 1 71 ? -14.451 7.592 9.052 1.00 88.06 71 TRP A N 1
ATOM 542 C CA . TRP A 1 71 ? -13.930 8.382 7.928 1.00 88.06 71 TRP A CA 1
ATOM 543 C C . TRP A 1 71 ? -12.915 9.463 8.330 1.00 88.06 71 TRP A C 1
ATOM 545 O O . TRP A 1 71 ? -11.905 9.633 7.657 1.00 88.06 71 TRP A O 1
ATOM 555 N N . ARG A 1 72 ? -13.148 10.187 9.435 1.00 93.81 72 ARG A N 1
ATOM 556 C CA . ARG A 1 72 ? -12.291 11.322 9.833 1.00 93.81 72 ARG A CA 1
ATOM 557 C C . ARG A 1 72 ? -10.942 10.861 10.385 1.00 93.81 72 ARG A C 1
ATOM 559 O O . ARG A 1 72 ? -9.901 11.237 9.860 1.00 93.81 72 ARG A O 1
ATOM 566 N N . VAL A 1 73 ? -10.966 10.051 11.445 1.00 93.94 73 VAL A N 1
ATOM 567 C CA . VAL A 1 73 ? -9.742 9.578 12.112 1.00 93.94 73 VAL A CA 1
ATOM 568 C C . VAL A 1 73 ? -9.035 8.551 11.237 1.00 93.94 73 VAL A C 1
ATOM 570 O O . VAL A 1 73 ? -7.832 8.662 11.022 1.00 93.94 73 VAL A O 1
ATOM 573 N N . GLY A 1 74 ? -9.778 7.595 10.679 1.00 94.62 74 GLY A N 1
ATOM 574 C CA . GLY A 1 74 ? -9.219 6.598 9.777 1.00 94.62 74 GLY A CA 1
ATOM 575 C C . GLY A 1 74 ? -8.685 7.205 8.478 1.00 94.62 74 GLY A C 1
ATOM 576 O O . GLY A 1 74 ? -7.622 6.803 8.019 1.00 94.62 74 GLY A O 1
ATOM 577 N N . GLY A 1 75 ? -9.347 8.227 7.926 1.00 95.69 75 GLY A N 1
ATOM 578 C CA . GLY A 1 75 ? -8.857 8.949 6.747 1.00 95.69 75 GLY A CA 1
ATOM 579 C C . GLY A 1 75 ? -7.518 9.650 6.989 1.00 95.69 75 GLY A C 1
ATOM 580 O O . GLY A 1 75 ? -6.635 9.588 6.136 1.00 95.69 75 GLY A O 1
ATOM 581 N N . LEU A 1 76 ? -7.322 10.247 8.171 1.00 97.38 76 LEU A N 1
ATOM 582 C CA . LEU A 1 76 ? -6.035 10.836 8.551 1.00 97.38 76 LEU A CA 1
ATOM 583 C C . LEU A 1 76 ? -4.934 9.770 8.651 1.00 97.38 76 LEU A C 1
ATOM 585 O O . LEU A 1 76 ? -3.852 9.959 8.105 1.00 97.38 76 LEU A O 1
ATOM 589 N N . TRP A 1 77 ? -5.207 8.634 9.298 1.00 97.56 77 TRP A N 1
ATOM 590 C CA . TRP A 1 77 ? -4.240 7.533 9.381 1.00 97.56 77 TRP A CA 1
ATOM 591 C C . TRP A 1 77 ? -3.911 6.931 8.019 1.00 97.56 77 TRP A C 1
ATOM 593 O O . TRP A 1 77 ? -2.744 6.663 7.746 1.00 97.56 77 TRP A O 1
ATOM 603 N N . ALA A 1 78 ? -4.907 6.774 7.149 1.00 97.31 78 ALA A N 1
ATOM 604 C CA . ALA A 1 78 ? -4.704 6.332 5.777 1.00 97.31 78 ALA A CA 1
ATOM 605 C C . ALA A 1 78 ? -3.784 7.296 5.009 1.00 97.31 78 ALA A C 1
ATOM 607 O O . ALA A 1 78 ? -2.824 6.857 4.380 1.00 97.31 78 ALA A O 1
ATOM 608 N N . ALA A 1 79 ? -4.012 8.610 5.122 1.00 97.38 79 ALA A N 1
ATOM 609 C CA . ALA A 1 79 ? -3.147 9.618 4.509 1.00 97.38 79 ALA A CA 1
ATOM 610 C C . ALA A 1 79 ? -1.709 9.550 5.050 1.00 97.38 79 ALA A C 1
ATOM 612 O O . ALA A 1 79 ? -0.757 9.581 4.272 1.00 97.38 79 ALA A O 1
ATOM 613 N N . LEU A 1 80 ? -1.543 9.385 6.366 1.00 97.25 80 LEU A N 1
ATOM 614 C CA . LEU A 1 80 ? -0.229 9.212 6.987 1.00 97.25 80 LEU A CA 1
ATOM 615 C C . LEU A 1 80 ? 0.480 7.944 6.490 1.00 97.25 80 LEU A C 1
ATOM 617 O O . LEU A 1 80 ? 1.672 8.004 6.213 1.00 97.25 80 LEU A O 1
ATOM 621 N N . CYS A 1 81 ? -0.226 6.824 6.307 1.00 97.19 81 CYS A N 1
ATOM 622 C CA . CYS A 1 81 ? 0.361 5.60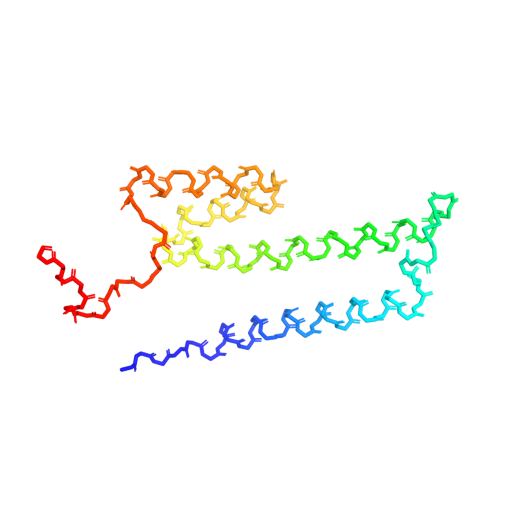4 5.738 1.00 97.19 81 CYS A CA 1
ATOM 623 C C . CYS A 1 81 ? 0.801 5.806 4.278 1.00 97.19 81 CYS A C 1
ATOM 625 O O . CYS A 1 81 ? 1.863 5.332 3.878 1.00 97.19 81 CYS A O 1
ATOM 627 N N . CYS A 1 82 ? 0.018 6.538 3.481 1.00 95.94 82 CYS A N 1
ATOM 628 C CA . CYS A 1 82 ? 0.367 6.829 2.090 1.00 95.94 82 CYS A CA 1
ATOM 629 C C . CYS A 1 82 ? 1.583 7.760 1.960 1.00 95.94 82 CYS A C 1
ATOM 631 O O . CYS A 1 82 ? 2.349 7.603 1.018 1.00 95.94 82 CYS A O 1
ATOM 633 N N . VAL A 1 83 ? 1.763 8.720 2.877 1.00 96.50 83 VAL A N 1
ATOM 634 C CA . VAL A 1 83 ? 2.840 9.728 2.796 1.00 96.50 83 VAL A CA 1
ATOM 635 C C . VAL A 1 83 ? 4.098 9.305 3.554 1.00 96.50 83 VAL A C 1
ATOM 637 O O . VAL A 1 83 ? 5.205 9.470 3.054 1.00 96.50 83 VAL A O 1
ATOM 640 N N . LEU A 1 84 ? 3.941 8.784 4.772 1.00 96.44 84 LEU A N 1
ATOM 641 C CA . LEU A 1 84 ? 5.042 8.503 5.702 1.00 96.44 84 LEU A CA 1
ATOM 642 C C . LEU A 1 84 ? 5.385 7.018 5.798 1.00 96.44 84 LEU A C 1
ATOM 644 O O . LEU A 1 84 ? 6.289 6.633 6.541 1.00 96.44 84 LEU A O 1
ATOM 648 N N . GLY A 1 85 ? 4.697 6.174 5.038 1.00 94.19 85 GLY A N 1
ATOM 649 C CA . GLY A 1 85 ? 5.118 4.800 4.880 1.00 94.19 85 GLY A CA 1
ATOM 650 C C . GLY A 1 85 ? 4.604 3.852 5.969 1.00 94.19 85 GLY A C 1
ATOM 651 O O . GLY A 1 85 ? 3.722 4.154 6.784 1.00 94.19 85 GLY A O 1
ATOM 652 N N . SER A 1 86 ? 5.255 2.691 6.023 1.00 94.50 86 SER A N 1
ATOM 653 C CA . SER A 1 86 ? 4.989 1.616 6.981 1.00 94.50 86 SER A CA 1
ATOM 654 C C . SER A 1 86 ? 5.202 2.019 8.444 1.00 94.50 86 SER A C 1
ATOM 656 O O . SER A 1 86 ? 4.584 1.427 9.325 1.00 94.50 86 SER A O 1
ATOM 658 N N . ALA A 1 87 ? 5.997 3.055 8.732 1.00 96.75 87 ALA A N 1
ATOM 659 C CA . ALA A 1 87 ? 6.181 3.561 10.093 1.00 96.75 87 ALA A CA 1
ATOM 660 C C . ALA A 1 87 ? 4.843 3.974 10.737 1.00 96.75 87 ALA A C 1
ATOM 662 O O . ALA A 1 87 ? 4.562 3.623 11.885 1.00 96.75 87 ALA A O 1
ATOM 663 N N . PHE A 1 88 ? 3.977 4.655 9.979 1.00 97.12 88 PHE A N 1
ATOM 664 C CA . PHE A 1 88 ? 2.661 5.073 10.467 1.00 97.12 88 PHE A CA 1
ATOM 665 C C . PHE A 1 88 ? 1.633 3.944 10.445 1.00 97.12 88 PHE A C 1
ATOM 667 O O . PHE A 1 88 ? 0.765 3.909 11.318 1.00 97.12 88 PHE A O 1
ATOM 674 N N . ALA A 1 89 ? 1.774 2.979 9.534 1.00 97.12 89 ALA A N 1
ATOM 675 C CA . ALA A 1 89 ? 1.004 1.739 9.588 1.00 97.12 89 ALA A CA 1
ATOM 676 C C . ALA A 1 89 ? 1.279 0.979 10.898 1.00 97.12 89 ALA A C 1
ATOM 678 O O . ALA A 1 89 ? 0.345 0.608 11.611 1.00 97.12 89 ALA A O 1
ATOM 679 N N . CYS A 1 90 ? 2.552 0.824 11.272 1.00 97.56 90 CYS A N 1
ATOM 680 C CA . CYS A 1 90 ? 2.957 0.209 12.535 1.00 97.56 90 CYS A CA 1
ATOM 681 C C . CYS A 1 90 ? 2.437 0.994 13.742 1.00 97.56 90 CYS A C 1
ATOM 683 O O . CYS A 1 90 ? 1.879 0.402 14.666 1.00 97.56 90 CYS A O 1
ATOM 685 N N . LEU A 1 91 ? 2.564 2.324 13.728 1.00 97.69 91 LEU A N 1
ATOM 686 C CA . LEU A 1 91 ? 2.065 3.169 14.813 1.00 97.69 91 LEU A CA 1
ATOM 687 C C . LEU A 1 91 ? 0.548 3.024 14.996 1.00 97.69 91 LEU A C 1
ATOM 689 O O . LEU A 1 91 ? 0.067 2.930 16.128 1.00 97.69 91 LEU A O 1
ATOM 693 N N . TRP A 1 92 ? -0.204 2.948 13.897 1.00 96.56 92 TRP A N 1
ATOM 694 C CA . TRP A 1 92 ? -1.639 2.696 13.947 1.00 96.56 92 TRP A CA 1
ATOM 695 C C . TRP A 1 92 ? -1.959 1.327 14.566 1.00 96.56 92 TRP A C 1
ATOM 697 O O . TRP A 1 92 ? -2.815 1.239 15.448 1.00 96.56 92 TRP A O 1
ATOM 707 N N . VAL A 1 93 ? -1.236 0.271 14.172 1.00 96.69 93 VAL A N 1
ATOM 708 C CA . VAL A 1 93 ? -1.393 -1.085 14.732 1.00 96.69 93 VAL A CA 1
ATOM 709 C C . VAL A 1 93 ? -1.104 -1.103 16.236 1.00 96.69 93 VAL A C 1
ATOM 711 O O . VAL A 1 93 ? -1.914 -1.621 17.007 1.00 96.69 93 VAL A O 1
ATOM 714 N N . VAL A 1 94 ? 0.004 -0.495 16.674 1.00 97.75 94 VAL A N 1
ATOM 715 C CA . VAL A 1 94 ? 0.364 -0.383 18.098 1.00 97.75 94 VAL A CA 1
ATOM 716 C C . VAL A 1 94 ? -0.723 0.360 18.865 1.00 97.75 94 VAL A C 1
ATOM 718 O O . VAL A 1 94 ? -1.205 -0.127 19.886 1.00 97.75 94 VAL A O 1
ATOM 721 N N . ARG A 1 95 ? -1.186 1.504 18.350 1.00 95.81 95 ARG A N 1
ATOM 722 C CA . ARG A 1 95 ? -2.281 2.260 18.963 1.00 95.81 95 ARG A CA 1
ATOM 723 C C . ARG A 1 95 ? -3.548 1.410 19.088 1.00 95.81 95 ARG A C 1
ATOM 725 O O . ARG A 1 95 ? -4.188 1.434 20.138 1.00 95.81 95 ARG A O 1
ATOM 732 N N . ARG A 1 96 ? -3.917 0.657 18.047 1.00 92.50 96 ARG A N 1
ATOM 733 C CA . ARG A 1 96 ? -5.091 -0.228 18.070 1.00 92.50 96 ARG A CA 1
ATOM 734 C C . ARG A 1 96 ? -4.961 -1.298 19.151 1.00 92.50 96 ARG A C 1
ATOM 736 O O . ARG A 1 96 ? -5.920 -1.518 19.887 1.00 92.50 96 ARG A O 1
ATOM 743 N N . LEU A 1 97 ? -3.790 -1.918 19.281 1.00 94.38 97 LEU A N 1
ATOM 744 C CA . LEU A 1 97 ? -3.511 -2.904 20.327 1.00 94.38 97 LEU A CA 1
ATOM 745 C C . LEU A 1 97 ? -3.612 -2.295 21.727 1.00 94.38 97 LEU A C 1
ATOM 747 O O . LEU A 1 97 ? -4.264 -2.877 22.585 1.00 94.38 97 LEU A O 1
ATOM 751 N N . LEU A 1 98 ? -3.060 -1.102 21.945 1.00 94.44 98 LEU A N 1
ATOM 752 C CA . LEU A 1 98 ? -3.140 -0.427 23.244 1.00 94.44 98 LEU A CA 1
ATOM 753 C C . LEU A 1 98 ? -4.573 -0.005 23.607 1.00 94.44 98 LEU A C 1
ATOM 755 O O . LEU A 1 98 ? -4.945 -0.036 24.774 1.00 94.44 98 LEU A O 1
ATOM 759 N N . GLN A 1 99 ? -5.392 0.378 22.623 1.00 89.69 99 GLN A N 1
ATOM 760 C CA . GLN A 1 99 ? -6.760 0.857 22.864 1.00 89.69 99 GLN A CA 1
ATOM 761 C C . GLN A 1 99 ? -7.809 -0.261 22.921 1.00 89.69 99 GLN A C 1
ATOM 763 O O . GLN A 1 99 ? -8.830 -0.106 23.586 1.00 89.69 99 GLN A O 1
ATOM 768 N N . ARG A 1 100 ? -7.615 -1.353 22.172 1.00 87.31 100 ARG A N 1
ATOM 769 C CA . ARG A 1 100 ? -8.611 -2.428 22.007 1.00 87.31 100 ARG A CA 1
ATOM 770 C C . ARG A 1 100 ? -8.142 -3.784 22.526 1.00 87.31 100 ARG A C 1
ATOM 772 O O . ARG A 1 100 ? -8.963 -4.688 22.621 1.00 87.31 100 ARG A O 1
ATOM 779 N N . GLY A 1 101 ? -6.846 -3.963 22.777 1.00 88.06 101 GLY A N 1
ATOM 780 C CA . GLY A 1 101 ? -6.255 -5.251 23.154 1.00 88.06 101 GLY A CA 1
ATOM 781 C C . GLY A 1 101 ? -6.295 -6.316 22.052 1.00 88.06 101 GLY A C 1
ATOM 782 O O . GLY A 1 101 ? -5.975 -7.471 22.311 1.00 88.06 101 GLY A O 1
ATOM 783 N N . THR A 1 102 ? -6.724 -5.982 20.826 1.00 87.81 102 THR A N 1
ATOM 784 C CA . THR A 1 102 ? -6.917 -6.971 19.757 1.00 87.81 102 THR A CA 1
ATOM 785 C C . THR A 1 102 ? -6.853 -6.374 18.348 1.00 87.81 102 THR A C 1
ATOM 787 O O . THR A 1 102 ? -7.220 -5.219 18.120 1.00 87.81 102 THR A O 1
ATOM 790 N N . LEU A 1 103 ? -6.435 -7.196 17.379 1.00 88.25 103 LEU A N 1
ATOM 791 C CA . LEU A 1 103 ? -6.475 -6.897 15.941 1.00 88.25 103 LEU A CA 1
ATOM 792 C C . LEU A 1 103 ? -7.701 -7.485 15.231 1.00 88.25 103 LEU A C 1
ATOM 794 O O . LEU A 1 103 ? -7.826 -7.348 14.016 1.00 88.25 103 LEU A O 1
ATOM 798 N N . ARG A 1 104 ? -8.631 -8.113 15.962 1.00 87.00 104 ARG A N 1
ATOM 799 C CA . ARG A 1 104 ? -9.868 -8.648 15.375 1.00 87.00 104 ARG A CA 1
ATOM 800 C C . ARG A 1 104 ? -10.655 -7.525 14.676 1.00 87.00 104 ARG A C 1
ATOM 802 O O . ARG A 1 104 ? -10.811 -6.426 15.218 1.00 87.00 104 ARG A O 1
ATOM 809 N N . LEU A 1 105 ? -11.089 -7.794 13.442 1.00 79.31 105 LEU A N 1
ATOM 810 C CA . LEU A 1 105 ? -11.799 -6.839 12.574 1.00 79.31 105 LEU A CA 1
ATOM 811 C C . LEU A 1 105 ? -13.314 -7.045 12.585 1.00 79.31 105 LEU A C 1
ATOM 813 O O . LEU A 1 105 ? -14.069 -6.083 12.484 1.00 79.31 105 LEU A O 1
ATOM 817 N N . ALA A 1 106 ? -13.757 -8.289 12.747 1.00 67.00 106 ALA A N 1
ATOM 818 C CA . ALA A 1 106 ? -15.141 -8.591 13.059 1.00 67.00 106 ALA A CA 1
ATOM 819 C C . ALA A 1 106 ? -15.314 -8.559 14.582 1.00 67.00 106 ALA A C 1
ATOM 821 O O . ALA A 1 106 ? -14.493 -9.126 15.309 1.00 67.00 106 ALA A O 1
ATOM 822 N N . GLY A 1 107 ? -16.402 -7.950 15.063 1.00 55.47 107 GLY A N 1
ATOM 823 C CA . GLY A 1 107 ? -16.986 -8.434 16.309 1.00 55.47 107 GLY A CA 1
ATOM 824 C C . GLY A 1 107 ? -17.246 -9.920 16.105 1.00 55.47 107 GLY A C 1
ATOM 825 O O . GLY A 1 107 ? -17.752 -10.292 15.042 1.00 55.47 107 GLY A O 1
ATOM 826 N N . SER A 1 108 ? -16.804 -10.761 17.042 1.00 45.09 108 SER A N 1
ATOM 827 C CA . SER A 1 108 ? -17.189 -12.169 17.068 1.00 45.09 108 SER A CA 1
ATOM 828 C C . SER A 1 108 ? -18.659 -12.253 16.676 1.00 45.09 108 SER A C 1
ATOM 830 O O . SER A 1 108 ? -19.481 -11.572 17.288 1.00 45.09 108 SER A O 1
ATOM 832 N N . ALA A 1 109 ? -18.987 -13.023 15.636 1.00 41.78 109 ALA A N 1
ATOM 833 C CA . ALA A 1 109 ? -20.346 -13.525 15.560 1.00 41.78 109 ALA A CA 1
ATOM 834 C C . ALA A 1 109 ? -20.627 -14.140 16.937 1.00 41.78 109 ALA A C 1
ATOM 836 O O . ALA A 1 109 ? -19.780 -14.867 17.463 1.00 41.78 109 ALA A O 1
ATOM 837 N N . ASP A 1 110 ? -21.711 -13.688 17.546 1.00 48.19 110 ASP A N 1
ATOM 838 C CA . ASP A 1 110 ? -22.112 -13.947 18.920 1.00 48.19 110 ASP A CA 1
ATOM 839 C C . ASP A 1 110 ? -21.683 -15.341 19.433 1.00 48.19 110 ASP A C 1
ATOM 841 O O . ASP A 1 110 ? -22.021 -16.364 18.842 1.00 48.19 110 ASP A O 1
ATOM 845 N N . GLY A 1 111 ? -20.948 -15.387 20.553 1.00 45.72 111 GLY A N 1
ATOM 846 C CA . GLY A 1 111 ? -20.976 -16.550 21.452 1.00 45.72 111 GLY A CA 1
ATOM 847 C C . GLY A 1 111 ? -20.038 -17.744 21.214 1.00 45.72 111 GLY A C 1
ATOM 848 O O . GLY A 1 111 ? -20.356 -18.822 21.699 1.00 45.72 111 GLY A O 1
ATOM 849 N N . ALA A 1 112 ? -18.880 -17.614 20.565 1.00 43.53 112 ALA A N 1
ATOM 850 C CA . ALA A 1 112 ? -17.906 -18.717 20.526 1.00 43.53 112 ALA A CA 1
ATOM 851 C C . ALA A 1 112 ? -16.514 -18.246 20.950 1.00 43.53 112 ALA A C 1
ATOM 853 O O . ALA A 1 112 ? -15.760 -17.743 20.127 1.00 43.53 112 ALA A O 1
ATOM 854 N N . PHE A 1 113 ? -16.247 -18.315 22.255 1.00 47.31 113 PHE A N 1
ATOM 855 C CA . PHE A 1 113 ? -14.984 -18.694 22.912 1.00 47.31 113 PHE A CA 1
ATOM 856 C C . PHE A 1 113 ? -15.114 -18.361 24.406 1.00 47.31 113 PHE A C 1
ATOM 858 O O . PHE A 1 113 ? -14.439 -17.479 24.931 1.00 47.31 113 PHE A O 1
ATOM 865 N N . ALA A 1 114 ? -16.038 -19.059 25.072 1.00 36.59 114 ALA A N 1
ATOM 866 C CA . ALA A 1 114 ? -15.810 -19.439 26.455 1.00 36.59 114 ALA A CA 1
ATOM 867 C C . ALA A 1 114 ? -14.758 -20.553 26.405 1.00 36.59 114 ALA A C 1
ATOM 869 O O . ALA A 1 114 ? -14.991 -21.591 25.787 1.00 36.59 114 ALA A O 1
ATOM 870 N N . TYR A 1 115 ? -13.585 -20.289 26.959 1.00 45.28 115 TYR A N 1
ATOM 871 C CA . TYR A 1 115 ? -12.753 -21.346 27.503 1.00 45.28 115 TYR A CA 1
ATOM 872 C C . TYR A 1 115 ? -12.816 -21.157 29.012 1.00 45.28 115 TYR A C 1
ATOM 874 O O . TYR A 1 115 ? -12.546 -20.050 29.489 1.00 45.28 115 TYR A O 1
ATOM 882 N N . ASP A 1 116 ? -13.277 -22.208 29.687 1.00 40.38 116 ASP A N 1
ATOM 883 C CA . ASP A 1 116 ? -13.123 -22.400 31.129 1.00 40.38 116 ASP A CA 1
ATOM 884 C C . ASP A 1 116 ? -11.646 -22.294 31.548 1.00 40.38 116 ASP A C 1
ATOM 886 O O . ASP A 1 116 ? -10.766 -22.675 30.735 1.00 40.38 116 ASP A O 1
#